Protein AF-A0A850CEU8-F1 (afdb_monomer_lite)

InterPro domains:
  IPR042106 NADH-ubiquinone/plastoquinone oxidoreductase chain 6, subunit NuoJ [G3DSA:1.20.120.1200] (3-60)

Secondary structure (DSSP, 8-state):
-HHHHHHHTT---PPP---TTS-HHHHHHHHHHTTTHHHHHHHHHHHHHHHHHHHHHHT---SS----HHHHHHHHTSTT---SPPPPPPEETTEE-TTSPPB-TTS-B-GGGS-TTSPPPPPPHHHHS---------

Radius of gyration: 38.04 Å; chains: 1; bounding box: 76×46×95 Å

Sequence (138 aa):
SSGLARAVSGLVVAEPTAPAGQGNVERIAEALFSTYLFPFEIVSGVLTVAAVGALMFAHVAKKGPHRGQKEHSRERFAPGNYPGPKPGPGVFATSDSTATPALRPDGSIEPASLSEYVPPRQLTPAEAAPKHTEGRES

Organism: NCBI:txid1076443

Foldseek 3Di:
DPPVVVVCPPDDPPDPPDDPDDDPVRVVVCCCVPVVVVVNVVVVVVVVVVVVVVVCVVPPPDPDPPQDPVNVVCVCVPPPHPNDDFDAADDDPLDDDLLHFHADPVRHGDPSHHDPPHHHDDDDPVRSDDPPPPPPDD

pLDDT: mean 80.67, std 12.71, range [47.62, 98.62]

Structure (mmCIF, N/CA/C/O backbone):
data_AF-A0A850CEU8-F1
#
_entry.id   AF-A0A850CEU8-F1
#
loop_
_atom_site.group_PDB
_atom_site.id
_atom_site.type_symbol
_atom_site.label_atom_id
_atom_site.label_alt_id
_atom_site.label_comp_id
_atom_site.label_asym_id
_atom_site.label_entity_id
_atom_site.label_seq_id
_atom_site.pdbx_PDB_ins_code
_atom_site.Cartn_x
_atom_site.Cartn_y
_atom_site.Cartn_z
_atom_site.occupancy
_atom_site.B_iso_or_equiv
_atom_site.auth_seq_id
_atom_site.auth_comp_id
_atom_site.auth_asym_id
_atom_site.auth_atom_id
_atom_site.pdbx_PDB_model_num
ATOM 1 N N . SER A 1 1 ? 8.008 27.921 23.959 1.00 60.41 1 SER A N 1
ATOM 2 C CA . SER A 1 1 ? 7.372 27.086 25.003 1.00 60.41 1 SER A CA 1
ATOM 3 C C . SER A 1 1 ? 6.173 27.733 25.712 1.00 60.41 1 SER A C 1
ATOM 5 O O . SER A 1 1 ? 5.443 27.016 26.378 1.00 60.41 1 SER A O 1
ATOM 7 N N . SER A 1 2 ? 5.898 29.039 25.555 1.00 71.88 2 SER A N 1
ATOM 8 C CA . SER A 1 2 ? 4.825 29.744 26.297 1.00 71.88 2 SER A CA 1
ATOM 9 C C . SER A 1 2 ? 3.384 29.534 25.804 1.00 71.88 2 SER A C 1
ATOM 11 O O . SER A 1 2 ? 2.449 29.884 26.517 1.00 71.88 2 SER A O 1
ATOM 13 N N . GLY A 1 3 ? 3.175 28.973 24.607 1.00 72.31 3 GLY A N 1
ATOM 14 C CA . GLY A 1 3 ? 1.828 28.785 24.046 1.00 72.31 3 GLY A CA 1
ATOM 15 C C . GLY A 1 3 ? 1.002 27.715 24.767 1.00 72.31 3 GLY A C 1
ATOM 16 O O . GLY A 1 3 ? -0.193 27.900 24.975 1.00 72.31 3 GLY A O 1
ATOM 17 N N . LEU A 1 4 ? 1.648 26.633 25.220 1.00 75.12 4 LEU A N 1
ATOM 18 C CA . LEU A 1 4 ? 0.964 25.538 25.913 1.00 75.12 4 LEU A CA 1
ATOM 19 C C . LEU A 1 4 ? 0.426 25.972 27.283 1.00 75.12 4 LEU A C 1
ATOM 21 O O . LEU A 1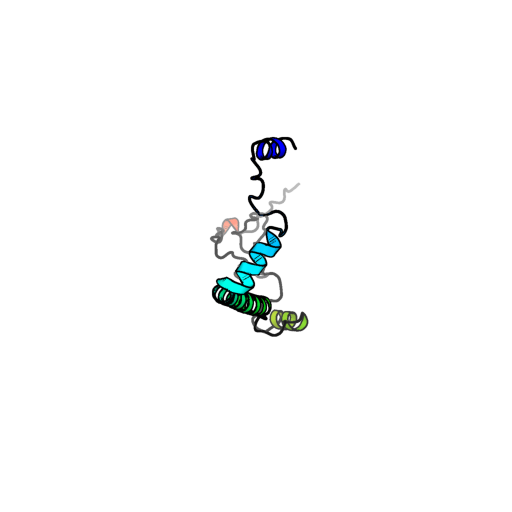 4 ? -0.683 25.603 27.646 1.00 75.12 4 LEU A O 1
ATOM 25 N N . ALA A 1 5 ? 1.183 26.794 28.018 1.00 75.38 5 ALA A N 1
ATOM 26 C CA . ALA A 1 5 ? 0.806 27.242 29.357 1.00 75.38 5 ALA A CA 1
ATOM 27 C C . ALA A 1 5 ? -0.498 28.057 29.346 1.00 75.38 5 ALA A C 1
ATOM 29 O O . ALA A 1 5 ? -1.379 27.818 30.165 1.00 75.38 5 ALA A O 1
ATOM 30 N N . ARG A 1 6 ? -0.671 28.958 28.367 1.00 80.38 6 ARG A N 1
ATOM 31 C CA . ARG A 1 6 ? -1.898 29.762 28.219 1.00 80.38 6 ARG A CA 1
ATOM 32 C C . ARG A 1 6 ? -3.125 28.941 27.831 1.00 80.38 6 ARG A C 1
ATOM 34 O O . ARG A 1 6 ? -4.230 29.343 28.179 1.00 80.38 6 ARG A O 1
ATOM 41 N N . ALA A 1 7 ? -2.935 27.823 27.134 1.00 77.94 7 ALA A N 1
ATOM 42 C CA . ALA A 1 7 ? -4.031 26.960 26.705 1.00 77.94 7 ALA A CA 1
ATOM 43 C C . ALA A 1 7 ? -4.657 26.169 27.868 1.00 77.94 7 ALA A C 1
ATOM 45 O O . ALA A 1 7 ? -5.832 25.825 27.799 1.00 77.94 7 ALA A O 1
ATOM 46 N N . VAL A 1 8 ? -3.905 25.913 28.945 1.00 78.94 8 VAL A N 1
ATOM 47 C CA . VAL A 1 8 ? -4.375 25.092 30.077 1.00 78.94 8 VAL A CA 1
ATOM 48 C C . VAL A 1 8 ? -4.761 25.888 31.324 1.00 78.94 8 VAL A C 1
ATOM 50 O O . VAL A 1 8 ? -5.494 25.370 32.158 1.00 78.94 8 VAL A O 1
ATOM 53 N N . SER A 1 9 ? -4.348 27.155 31.455 1.00 82.00 9 SER A N 1
ATOM 54 C CA . SER A 1 9 ? -4.619 27.969 32.657 1.00 82.00 9 SER A CA 1
ATOM 55 C C . SER A 1 9 ? -6.100 28.272 32.935 1.00 82.00 9 SER A C 1
ATOM 57 O O . SER A 1 9 ? -6.412 28.760 34.014 1.00 82.00 9 SER A O 1
ATOM 59 N N . GLY A 1 10 ? -7.001 28.037 31.976 1.00 74.00 10 GLY A N 1
ATOM 60 C CA . GLY A 1 10 ? -8.442 28.291 32.117 1.00 74.00 10 GLY A CA 1
ATOM 61 C C . GLY A 1 10 ? -9.300 27.033 32.248 1.00 74.00 10 GLY A C 1
ATOM 62 O O . GLY A 1 10 ? -10.523 27.141 32.288 1.00 74.00 10 GLY A O 1
ATOM 63 N N . LEU A 1 11 ? -8.690 25.844 32.270 1.00 77.12 11 LEU A N 1
ATOM 64 C CA . LEU A 1 11 ? -9.435 24.598 32.395 1.00 77.12 11 LEU A CA 1
ATOM 65 C C . LEU A 1 11 ? -9.847 24.396 33.852 1.00 77.12 11 LEU A C 1
ATOM 67 O O . LEU A 1 11 ? -9.025 24.079 34.710 1.00 77.12 11 LEU A O 1
ATOM 71 N N . VAL A 1 12 ? -11.141 24.554 34.121 1.00 74.00 12 VAL A N 1
ATOM 72 C CA . VAL A 1 12 ? -11.751 24.014 35.335 1.00 74.00 12 VAL A CA 1
ATOM 73 C C . VAL A 1 12 ? -11.736 22.497 35.193 1.00 74.00 12 VAL A C 1
ATOM 75 O O . VAL A 1 12 ? -12.505 21.925 34.421 1.00 74.00 12 VAL A O 1
ATOM 78 N N . VAL A 1 13 ? -10.830 21.842 35.917 1.00 68.44 13 VAL A N 1
ATOM 79 C CA . VAL A 1 13 ? -10.921 20.402 36.146 1.00 68.44 13 VAL A CA 1
ATOM 80 C C . VAL A 1 13 ? -12.137 20.211 37.041 1.00 68.44 13 VAL A C 1
ATOM 82 O O . VAL A 1 13 ? -12.140 20.651 38.188 1.00 68.44 13 VAL A O 1
ATOM 85 N N . ALA A 1 14 ? -13.205 19.639 36.491 1.00 69.25 14 ALA A N 1
ATOM 86 C CA . ALA A 1 14 ? -14.344 19.255 37.303 1.00 69.25 14 ALA A CA 1
ATOM 87 C C . ALA A 1 14 ? -13.856 18.241 38.345 1.00 69.25 14 ALA A C 1
ATOM 89 O O . ALA A 1 14 ? -13.358 17.174 37.981 1.00 69.25 14 ALA A O 1
ATOM 90 N N . GLU A 1 15 ? -13.985 18.589 39.626 1.00 61.28 15 GLU A N 1
ATOM 91 C CA . GLU A 1 15 ? -13.835 17.627 40.714 1.00 61.28 15 GLU A CA 1
ATOM 92 C C . GLU A 1 15 ? -14.788 16.459 40.427 1.00 61.28 15 GLU A C 1
ATOM 94 O O . GLU A 1 15 ? -15.972 16.694 40.140 1.00 61.28 15 GLU A O 1
ATOM 99 N N . PRO A 1 16 ? -14.304 15.207 40.425 1.00 59.75 16 PRO A N 1
ATOM 100 C CA . PRO A 1 16 ? -15.160 14.070 40.154 1.00 59.75 16 PRO A CA 1
ATOM 101 C C . PRO A 1 16 ? -16.271 14.054 41.205 1.00 59.75 16 PRO A C 1
ATOM 103 O O . PRO A 1 16 ? -16.020 13.863 42.389 1.00 59.75 16 PRO A O 1
ATOM 106 N N . THR A 1 17 ? -17.524 14.209 40.777 1.00 61.03 17 THR A N 1
ATOM 107 C CA . THR A 1 17 ? -18.720 14.123 41.637 1.00 61.03 17 THR A CA 1
ATOM 108 C C . THR A 1 17 ? -19.011 12.683 42.089 1.00 61.03 17 THR A C 1
ATOM 110 O O . THR A 1 17 ? -20.145 12.321 42.407 1.00 61.03 17 THR A O 1
ATOM 113 N N . ALA A 1 18 ? -17.992 11.822 42.078 1.00 58.59 18 ALA A N 1
ATOM 114 C CA . ALA A 1 18 ? -18.096 10.421 42.419 1.00 58.59 18 ALA A CA 1
ATOM 115 C C . ALA A 1 18 ? -18.099 10.239 43.947 1.00 58.59 18 ALA A C 1
ATOM 117 O O . ALA A 1 18 ? -17.339 10.911 44.647 1.00 58.59 18 ALA A O 1
ATOM 118 N N . PRO A 1 19 ? -18.926 9.322 44.480 1.00 57.81 19 PRO A N 1
ATOM 119 C CA . PRO A 1 19 ? -18.846 8.943 45.883 1.00 57.81 19 PRO A CA 1
ATOM 120 C C . PRO A 1 19 ? -17.424 8.463 46.202 1.00 57.81 19 PRO A C 1
ATOM 122 O O . PRO A 1 19 ? -16.837 7.683 45.450 1.00 57.81 19 PRO A O 1
ATOM 125 N N . ALA A 1 20 ? -16.867 8.957 47.308 1.00 58.28 20 ALA A N 1
ATOM 126 C CA . ALA A 1 20 ? -15.529 8.616 47.773 1.00 58.28 20 ALA A CA 1
ATOM 127 C C . ALA A 1 20 ? -15.439 7.105 48.058 1.00 58.28 20 ALA A C 1
ATOM 129 O O . ALA A 1 20 ? -15.903 6.638 49.095 1.00 58.28 20 ALA A O 1
ATOM 130 N N . GLY A 1 21 ? -14.887 6.332 47.120 1.00 60.38 21 GLY A N 1
ATOM 131 C CA . GLY A 1 21 ? -14.689 4.890 47.297 1.00 60.38 21 GLY A CA 1
ATOM 132 C C . GLY A 1 21 ? -14.379 4.105 46.021 1.00 60.38 21 GLY A C 1
ATOM 133 O O . GLY A 1 21 ? -13.633 3.134 46.088 1.00 60.38 21 GLY A O 1
ATOM 134 N N . GLN A 1 22 ? -14.875 4.538 44.858 1.00 65.00 22 GLN A N 1
ATOM 135 C CA . GLN A 1 22 ? -14.580 3.913 43.560 1.00 65.00 22 GLN A CA 1
ATOM 136 C C . GLN A 1 22 ? -14.146 4.970 42.551 1.00 65.00 22 GLN A C 1
ATOM 138 O O . GLN A 1 22 ? -14.846 5.961 42.332 1.00 65.00 22 GLN A O 1
ATOM 143 N N . GLY A 1 23 ? -12.974 4.764 41.952 1.00 81.38 23 GLY A N 1
ATOM 144 C CA . GLY A 1 23 ? -12.445 5.650 40.930 1.00 81.38 23 GLY A CA 1
ATOM 145 C C . GLY A 1 23 ? -13.295 5.621 39.660 1.00 81.38 23 GLY A C 1
ATOM 146 O O . GLY A 1 23 ? -14.123 4.737 39.425 1.00 81.38 23 GLY A O 1
ATOM 147 N N . ASN A 1 24 ? -13.090 6.626 38.808 1.00 82.69 24 ASN A N 1
ATOM 148 C CA . ASN A 1 24 ? -13.800 6.722 37.532 1.00 82.69 24 ASN A CA 1
ATOM 149 C C . ASN A 1 24 ? -13.563 5.482 36.652 1.00 82.69 24 ASN A C 1
ATOM 151 O O . ASN A 1 24 ? -14.465 5.072 35.927 1.00 82.69 24 ASN A O 1
ATOM 155 N N . VAL A 1 25 ? -12.376 4.872 36.735 1.00 88.12 25 VAL A N 1
ATOM 156 C CA . VAL A 1 25 ? -12.025 3.666 35.974 1.00 88.12 25 VAL A CA 1
ATOM 157 C C . VAL A 1 25 ? -12.869 2.477 36.425 1.00 88.12 25 VAL A C 1
ATOM 159 O O . VAL A 1 25 ? -13.467 1.812 35.583 1.00 88.12 25 VAL A O 1
ATOM 162 N N . GLU A 1 26 ? -12.985 2.246 37.734 1.00 88.81 26 GLU A N 1
ATOM 163 C CA . GLU A 1 26 ? -13.789 1.163 38.303 1.00 88.81 26 GLU A CA 1
ATOM 164 C C . GLU A 1 26 ? -15.265 1.303 37.915 1.00 88.81 26 GLU A C 1
ATOM 166 O O . GLU A 1 26 ? -15.886 0.330 37.492 1.00 88.81 26 GLU A O 1
ATOM 171 N N . ARG A 1 27 ? -15.810 2.526 37.968 1.00 88.00 27 ARG A N 1
ATOM 172 C CA . ARG A 1 27 ? -17.206 2.796 37.581 1.00 88.00 27 ARG A CA 1
ATOM 173 C C . ARG A 1 27 ? -17.465 2.578 36.090 1.00 88.00 27 ARG A C 1
ATOM 175 O O . ARG A 1 27 ? -18.518 2.066 35.716 1.00 88.00 27 ARG A O 1
ATOM 182 N N . ILE A 1 28 ? -16.526 2.974 35.231 1.00 90.62 28 ILE A N 1
ATOM 183 C CA . ILE A 1 28 ? -16.631 2.742 33.784 1.00 90.62 28 ILE A CA 1
ATOM 184 C C . ILE A 1 28 ? -16.529 1.244 33.484 1.00 90.62 28 ILE A C 1
ATOM 186 O O . ILE A 1 28 ? -17.304 0.739 32.676 1.00 90.62 28 ILE A O 1
ATOM 190 N N . ALA A 1 29 ? -15.619 0.528 34.149 1.00 92.06 29 ALA A N 1
ATOM 191 C CA . ALA A 1 29 ? -15.479 -0.915 33.997 1.00 92.06 29 ALA A CA 1
ATOM 192 C C . ALA A 1 29 ? -16.758 -1.651 34.424 1.00 92.06 29 ALA A C 1
ATOM 194 O O . ALA A 1 29 ? -17.252 -2.488 33.673 1.00 92.06 29 ALA A O 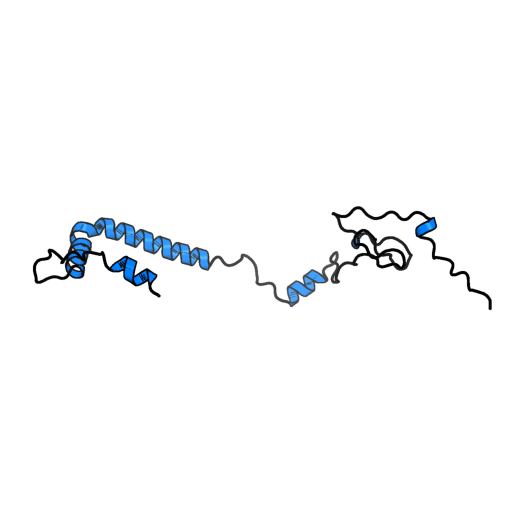1
ATOM 195 N N . GLU A 1 30 ? -17.343 -1.295 35.571 1.00 93.75 30 GLU A N 1
ATOM 196 C CA . GLU A 1 30 ? -18.610 -1.874 36.027 1.00 93.75 30 GLU A CA 1
ATOM 197 C C . GLU A 1 30 ? -19.721 -1.663 34.993 1.00 93.75 30 GLU A C 1
ATOM 199 O O . GLU A 1 30 ? -20.399 -2.618 34.618 1.00 93.75 30 GLU A O 1
ATOM 204 N N . ALA A 1 31 ? -19.871 -0.448 34.458 1.00 93.44 31 ALA A N 1
ATOM 205 C CA . ALA A 1 31 ? -20.875 -0.156 33.437 1.00 93.44 31 ALA A CA 1
ATOM 206 C C . ALA A 1 31 ? -20.619 -0.905 32.114 1.00 93.44 31 ALA A C 1
ATOM 208 O O . ALA A 1 31 ? -21.570 -1.386 31.497 1.00 93.44 31 ALA A O 1
ATOM 209 N N . LEU A 1 32 ? -19.356 -1.021 31.683 1.00 93.25 32 LEU A N 1
ATOM 210 C CA . LEU A 1 32 ? -18.963 -1.737 30.464 1.00 93.25 32 LEU A CA 1
ATOM 211 C C . LEU A 1 32 ? -19.244 -3.240 30.556 1.00 93.25 32 LEU A C 1
ATOM 213 O O . LEU A 1 32 ? -19.764 -3.814 29.604 1.00 93.25 32 LEU A O 1
ATOM 217 N N . PHE A 1 33 ? -18.932 -3.861 31.696 1.00 92.94 33 PHE A N 1
ATOM 218 C CA . PHE A 1 33 ? -19.059 -5.311 31.885 1.00 92.94 33 PHE A CA 1
ATOM 219 C C . PHE A 1 33 ? -20.410 -5.765 32.452 1.00 92.94 33 PHE A C 1
ATOM 221 O O . PHE A 1 33 ? -20.668 -6.966 32.494 1.00 92.94 33 PHE A O 1
ATOM 228 N N . SER A 1 34 ? -21.284 -4.839 32.852 1.00 94.31 34 SER A N 1
ATOM 229 C CA . SER A 1 34 ? -22.673 -5.137 33.221 1.00 94.31 34 SER A CA 1
ATOM 230 C C . SER A 1 34 ? -23.649 -4.635 32.151 1.00 94.31 34 SER A C 1
ATOM 232 O O . SER A 1 34 ? -24.037 -5.379 31.252 1.00 94.31 34 SER A O 1
ATOM 234 N N . THR A 1 35 ? -24.015 -3.356 32.209 1.00 96.50 35 THR A N 1
ATOM 235 C CA . THR A 1 35 ? -25.064 -2.729 31.397 1.00 96.50 35 THR A CA 1
ATOM 236 C C . THR A 1 35 ? -24.729 -2.696 29.907 1.00 96.50 35 THR A C 1
ATOM 238 O O . THR A 1 35 ? -25.613 -2.881 29.073 1.00 96.50 35 THR A O 1
ATOM 241 N N . TYR A 1 36 ? -23.462 -2.467 29.555 1.00 96.75 36 TYR A N 1
ATOM 242 C CA . TYR A 1 36 ? -23.027 -2.254 28.171 1.00 96.75 36 TYR A CA 1
ATOM 243 C C . TYR A 1 36 ? -22.285 -3.445 27.557 1.00 96.75 36 TYR A C 1
ATOM 245 O O . TYR A 1 36 ? -21.600 -3.280 26.548 1.00 96.75 36 TYR A O 1
ATOM 253 N N . LEU A 1 37 ? -22.473 -4.652 28.093 1.00 96.12 37 LEU A N 1
ATOM 254 C CA . LEU A 1 37 ? -21.787 -5.844 27.594 1.00 96.12 37 LEU A CA 1
ATOM 255 C C . LEU A 1 37 ? -22.080 -6.111 26.104 1.00 96.12 37 LEU A C 1
ATOM 257 O O . LEU A 1 37 ? -21.175 -6.409 25.332 1.00 96.12 37 LEU A O 1
ATOM 261 N N . PHE A 1 38 ? -23.338 -5.947 25.678 1.00 97.19 38 PHE A N 1
ATOM 262 C CA . PHE A 1 38 ? -23.745 -6.178 24.288 1.00 97.19 38 PHE A CA 1
ATOM 263 C C . PHE A 1 38 ? -23.119 -5.191 23.280 1.00 97.19 38 PHE A C 1
ATOM 265 O O . PHE A 1 38 ? -22.493 -5.644 22.323 1.00 97.19 38 PHE A O 1
ATOM 272 N N . PRO A 1 39 ? -23.230 -3.856 23.446 1.00 97.00 39 PRO A N 1
ATOM 273 C CA . PRO A 1 39 ? -22.557 -2.928 22.538 1.00 97.00 39 PRO A CA 1
ATOM 274 C C . PRO A 1 39 ? -21.027 -3.035 22.607 1.00 97.00 39 PRO A C 1
ATOM 276 O O . PRO A 1 39 ? -20.371 -2.854 21.582 1.00 97.00 39 PRO A O 1
ATOM 279 N N . PHE A 1 40 ? -20.453 -3.371 23.768 1.00 96.44 40 PHE A N 1
ATOM 280 C CA . PHE A 1 40 ? -19.021 -3.652 23.894 1.00 96.44 40 PHE A CA 1
ATOM 281 C C . PHE A 1 40 ? -18.585 -4.826 23.000 1.00 96.44 40 PHE A C 1
ATOM 283 O O . PHE A 1 40 ? -17.591 -4.702 22.285 1.00 96.44 40 PHE A O 1
ATOM 290 N N . GLU A 1 41 ? -19.360 -5.914 22.964 1.00 97.00 41 GLU A N 1
ATOM 291 C CA . GLU A 1 41 ? -19.075 -7.091 22.131 1.00 97.00 41 GLU A CA 1
ATOM 292 C C . GLU A 1 41 ? -19.112 -6.782 20.625 1.00 97.00 41 GLU A C 1
ATOM 294 O O . GLU A 1 41 ? -18.317 -7.293 19.839 1.00 97.00 41 GLU A O 1
ATOM 299 N N . ILE A 1 42 ? -19.999 -5.884 20.192 1.00 98.25 42 ILE A N 1
ATOM 300 C CA . ILE A 1 42 ? -20.028 -5.448 18.789 1.00 98.25 42 ILE A CA 1
ATOM 301 C C . ILE A 1 42 ? -18.724 -4.729 18.434 1.00 98.25 42 ILE A C 1
ATOM 303 O O . ILE A 1 42 ? -18.127 -4.994 17.390 1.00 98.25 42 ILE A O 1
ATOM 307 N N . VAL A 1 43 ? -18.262 -3.823 19.299 1.00 97.69 43 VAL A N 1
ATOM 308 C CA . VAL A 1 43 ? -17.023 -3.071 19.068 1.00 97.69 43 VAL A CA 1
ATOM 309 C C . VAL A 1 43 ? -15.805 -3.995 19.109 1.00 97.69 43 VAL A C 1
ATOM 311 O O . VAL A 1 43 ? -14.921 -3.852 18.262 1.00 97.69 43 VAL A O 1
ATOM 314 N N . SER A 1 44 ? -15.762 -4.961 20.033 1.00 97.19 44 SER A N 1
ATOM 315 C CA . SER A 1 44 ? -14.684 -5.957 20.091 1.00 97.19 44 SER A CA 1
ATOM 316 C C . SER A 1 44 ? -14.641 -6.788 18.803 1.00 97.19 44 SER A C 1
ATOM 318 O O . SER A 1 44 ? -13.580 -6.895 18.187 1.00 97.19 44 SER A O 1
ATOM 320 N N . GLY A 1 45 ? -15.796 -7.254 18.314 1.00 98.38 45 GLY A N 1
ATOM 321 C CA . GLY A 1 45 ? -15.918 -7.959 17.040 1.00 98.38 45 GLY A CA 1
ATOM 322 C C . GLY A 1 45 ? -15.442 -7.123 15.849 1.00 98.38 45 GLY A C 1
ATOM 323 O O . GLY A 1 45 ? -14.678 -7.612 15.013 1.00 98.38 45 GLY A O 1
ATOM 324 N N . VAL A 1 46 ? -15.810 -5.839 15.792 1.00 98.62 46 VAL A N 1
ATOM 325 C CA . VAL A 1 46 ? -15.326 -4.907 14.758 1.00 98.62 46 VAL A CA 1
ATOM 326 C C . VAL A 1 46 ? -13.805 -4.750 14.822 1.00 98.62 46 VAL A C 1
ATOM 328 O O . VAL A 1 46 ? -13.150 -4.798 13.781 1.00 98.62 46 VAL A O 1
ATOM 331 N N . LEU A 1 47 ? -13.223 -4.612 16.016 1.00 98.44 47 LEU A N 1
ATOM 332 C CA . LEU A 1 47 ? -11.771 -4.521 16.196 1.00 98.44 47 LEU A CA 1
ATOM 333 C C . LEU A 1 47 ? -11.058 -5.812 15.778 1.00 98.44 47 LEU A C 1
ATOM 335 O O . LEU A 1 47 ? -10.016 -5.742 15.126 1.00 98.44 47 LEU A O 1
ATOM 339 N N . THR A 1 48 ? -11.619 -6.984 16.085 1.00 98.25 48 THR A N 1
ATOM 340 C CA . THR A 1 48 ? -11.079 -8.272 15.628 1.00 98.25 48 THR A CA 1
ATOM 341 C C . THR A 1 48 ? -11.097 -8.368 14.106 1.00 98.25 48 THR A C 1
ATOM 343 O O . THR A 1 48 ? -10.071 -8.680 13.501 1.00 98.25 48 THR A O 1
ATOM 346 N N . VAL A 1 49 ? -12.227 -8.048 13.466 1.00 98.06 49 VAL A N 1
ATOM 347 C CA . VAL A 1 49 ? -12.346 -8.053 11.999 1.00 98.06 49 VAL A CA 1
ATOM 348 C C . VAL A 1 49 ? -11.384 -7.046 11.369 1.00 98.06 49 VAL A C 1
ATOM 350 O O . VAL A 1 49 ? -10.724 -7.370 10.383 1.00 98.06 49 VAL A O 1
ATOM 353 N N . ALA A 1 50 ? -11.244 -5.855 11.952 1.00 98.25 50 ALA A N 1
ATOM 354 C CA . ALA A 1 50 ? -10.297 -4.847 11.491 1.00 98.25 50 ALA A CA 1
ATOM 355 C C . ALA A 1 50 ? -8.845 -5.332 11.602 1.00 98.25 50 ALA A C 1
ATOM 357 O O . ALA A 1 50 ? -8.079 -5.167 10.655 1.00 98.25 50 ALA A O 1
ATOM 358 N N . ALA A 1 51 ? -8.467 -5.973 12.712 1.00 97.62 51 ALA A N 1
ATOM 359 C CA . ALA A 1 51 ? -7.129 -6.526 12.904 1.00 97.62 51 ALA A CA 1
ATOM 360 C C . ALA A 1 51 ? -6.823 -7.635 11.889 1.00 97.62 51 ALA A C 1
ATOM 362 O O . ALA A 1 51 ? -5.762 -7.621 11.265 1.00 97.62 51 ALA A O 1
ATOM 363 N N . VAL A 1 52 ? -7.767 -8.556 11.667 1.00 97.75 52 VAL A N 1
ATOM 364 C CA . VAL A 1 52 ? -7.644 -9.599 10.637 1.00 97.75 52 VAL A CA 1
ATOM 365 C C . VAL A 1 52 ? -7.543 -8.971 9.247 1.00 97.75 52 VAL A C 1
ATOM 367 O O . VAL A 1 52 ? -6.663 -9.343 8.474 1.00 97.75 52 VAL A O 1
ATOM 370 N N . GLY A 1 53 ? -8.386 -7.984 8.936 1.00 96.00 53 GLY A N 1
ATOM 371 C CA . GLY A 1 53 ? -8.355 -7.252 7.670 1.00 96.00 53 GLY A CA 1
ATOM 372 C C . GLY A 1 53 ? -7.030 -6.522 7.441 1.00 96.00 53 GLY A C 1
ATOM 373 O O . GLY A 1 53 ? -6.468 -6.594 6.350 1.00 96.00 53 GLY A O 1
ATOM 374 N N . ALA A 1 54 ? -6.481 -5.887 8.475 1.00 96.12 54 ALA A N 1
ATOM 375 C CA . ALA A 1 54 ? -5.179 -5.232 8.431 1.00 96.12 54 ALA A CA 1
ATOM 376 C C . ALA A 1 54 ? -4.039 -6.240 8.236 1.00 96.12 54 ALA A C 1
ATOM 378 O O . ALA A 1 54 ? -3.147 -5.996 7.426 1.00 96.12 54 ALA A O 1
ATOM 379 N N . LEU A 1 55 ? -4.082 -7.393 8.916 1.00 95.50 55 LEU A N 1
ATOM 380 C CA . LEU A 1 55 ? -3.121 -8.476 8.704 1.00 95.50 55 LEU A CA 1
ATOM 381 C C . LEU A 1 55 ? -3.200 -8.999 7.270 1.00 95.50 55 LEU A C 1
ATOM 383 O O . LEU A 1 55 ? -2.166 -9.127 6.623 1.00 95.50 55 LEU A O 1
ATOM 387 N N . MET A 1 56 ? -4.403 -9.250 6.753 1.00 92.56 56 MET A N 1
ATOM 388 C CA . MET A 1 56 ? -4.598 -9.680 5.368 1.00 92.56 56 MET A CA 1
ATOM 389 C C . MET A 1 56 ? -4.056 -8.640 4.383 1.00 92.56 56 MET A C 1
ATOM 391 O O . MET A 1 56 ? -3.348 -9.018 3.457 1.00 92.56 56 MET A O 1
ATOM 395 N N . PHE A 1 57 ? -4.327 -7.347 4.608 1.00 89.69 57 PHE A N 1
ATOM 396 C CA . PHE A 1 57 ? -3.823 -6.240 3.788 1.00 89.69 57 PHE A CA 1
ATOM 397 C C . PHE A 1 57 ? -2.291 -6.151 3.813 1.00 89.69 57 PHE A C 1
ATOM 399 O O . PHE A 1 57 ? -1.655 -6.071 2.764 1.00 89.69 57 PHE A O 1
ATOM 406 N N . ALA A 1 58 ? -1.689 -6.217 5.001 1.00 89.38 58 ALA A N 1
ATOM 407 C CA . ALA A 1 58 ? -0.241 -6.167 5.175 1.00 89.38 58 ALA A CA 1
ATOM 408 C C . ALA A 1 58 ? 0.470 -7.384 4.560 1.00 89.38 58 ALA A C 1
ATOM 410 O O . ALA A 1 58 ? 1.592 -7.263 4.072 1.00 89.38 58 ALA A O 1
ATOM 411 N N . HIS A 1 59 ? -0.190 -8.545 4.551 1.00 84.56 59 HIS A N 1
ATOM 412 C CA . HIS A 1 59 ? 0.318 -9.789 3.973 1.00 84.56 59 HIS A CA 1
ATOM 413 C C . HIS A 1 59 ? -0.195 -10.048 2.553 1.00 84.56 59 HIS A C 1
ATOM 415 O O . HIS A 1 59 ? -0.075 -11.178 2.072 1.00 84.56 59 HIS A O 1
ATOM 421 N N . VAL A 1 60 ? -0.733 -9.041 1.849 1.00 79.31 60 VAL A N 1
ATOM 422 C CA . VAL A 1 60 ? -0.932 -9.141 0.397 1.00 79.31 60 VAL A CA 1
ATOM 423 C C . VAL A 1 60 ? 0.447 -9.299 -0.239 1.00 79.31 60 VAL A C 1
ATOM 425 O O . VAL A 1 60 ? 1.134 -8.337 -0.581 1.00 79.31 60 VAL A O 1
ATOM 428 N N . ALA A 1 61 ? 0.876 -10.550 -0.377 1.00 68.50 61 ALA A N 1
ATOM 429 C CA . ALA A 1 61 ? 2.058 -10.899 -1.128 1.00 68.50 61 ALA A CA 1
ATOM 430 C C . ALA A 1 61 ? 1.831 -10.436 -2.569 1.00 68.50 61 ALA A C 1
ATOM 432 O O . ALA A 1 61 ? 0.790 -10.724 -3.173 1.00 68.50 61 ALA A O 1
ATOM 433 N N . LYS A 1 62 ? 2.807 -9.725 -3.145 1.00 68.25 62 LYS A N 1
ATOM 434 C CA . LYS A 1 62 ? 2.837 -9.512 -4.594 1.00 68.25 62 LYS A CA 1
ATOM 435 C C . LYS A 1 62 ? 2.712 -10.884 -5.256 1.00 68.25 62 LYS A C 1
ATOM 437 O O . LYS A 1 62 ? 3.545 -11.757 -5.025 1.00 68.25 62 LYS A O 1
ATOM 442 N N . LYS A 1 63 ? 1.665 -11.089 -6.060 1.00 64.56 63 LYS A N 1
ATOM 443 C CA . LYS A 1 63 ? 1.519 -12.308 -6.862 1.00 64.56 63 LYS A CA 1
ATOM 444 C C . LYS A 1 63 ? 2.672 -12.362 -7.861 1.00 64.56 63 LYS A C 1
ATOM 446 O O . LYS A 1 63 ? 2.665 -11.645 -8.856 1.00 64.56 63 LYS A O 1
ATOM 451 N N . GLY A 1 64 ? 3.658 -13.200 -7.575 1.00 69.88 64 GLY A N 1
ATOM 452 C CA . GLY A 1 64 ? 4.756 -13.509 -8.478 1.00 69.88 64 GLY A CA 1
ATOM 453 C C . GLY A 1 64 ? 5.994 -13.970 -7.713 1.00 69.88 64 GLY A C 1
ATOM 454 O O . GLY A 1 64 ? 6.228 -13.498 -6.600 1.00 69.88 64 GLY A O 1
ATOM 455 N N . PRO A 1 65 ? 6.794 -14.889 -8.275 1.00 71.25 65 PRO A N 1
ATOM 456 C CA . PRO A 1 65 ? 8.106 -15.179 -7.718 1.00 71.25 65 PRO A CA 1
ATOM 457 C C . PRO A 1 65 ? 8.918 -13.881 -7.644 1.00 71.25 65 PRO A C 1
ATOM 459 O O . PRO A 1 65 ? 8.876 -13.055 -8.560 1.00 71.25 65 PRO A O 1
ATOM 462 N N . HIS A 1 66 ? 9.658 -13.690 -6.550 1.00 70.00 66 HIS A N 1
ATOM 463 C CA . HIS A 1 66 ? 10.672 -12.644 -6.496 1.00 70.00 66 HIS A CA 1
ATOM 464 C C . HIS A 1 66 ? 11.688 -12.927 -7.603 1.00 70.00 66 HIS A C 1
ATOM 466 O O . HIS A 1 66 ? 12.493 -13.853 -7.493 1.00 70.00 66 HIS A O 1
ATOM 472 N N . ARG A 1 67 ? 11.623 -12.146 -8.685 1.00 80.38 67 ARG A N 1
ATOM 473 C CA . ARG A 1 67 ? 12.558 -12.276 -9.797 1.00 80.38 67 ARG A CA 1
ATOM 474 C C . ARG A 1 67 ? 13.959 -11.953 -9.299 1.00 80.38 67 ARG A C 1
ATOM 476 O O . ARG A 1 67 ? 14.246 -10.842 -8.857 1.00 80.38 67 ARG A O 1
ATOM 483 N N . GLY A 1 68 ? 14.832 -12.951 -9.334 1.00 86.94 68 GLY A N 1
ATOM 484 C CA . GLY A 1 68 ? 16.229 -12.779 -8.955 1.00 86.94 68 GLY A CA 1
ATOM 485 C C . GLY A 1 68 ? 17.017 -12.030 -10.030 1.00 86.94 68 GLY A C 1
ATOM 486 O O . GLY A 1 68 ? 16.606 -11.934 -11.187 1.00 86.94 68 GLY A O 1
ATOM 487 N N . GLN A 1 69 ? 18.222 -11.577 -9.684 1.00 86.81 69 GLN A N 1
ATOM 488 C CA . GLN A 1 69 ? 19.136 -10.910 -10.621 1.00 86.81 69 GLN A CA 1
ATOM 489 C C . GLN A 1 69 ? 19.392 -11.737 -11.896 1.00 86.81 69 GLN A C 1
ATOM 491 O O . GLN A 1 69 ? 19.476 -11.185 -12.992 1.00 86.81 69 GLN A O 1
ATOM 496 N N . LYS A 1 70 ? 19.470 -13.071 -11.771 1.00 87.94 70 LYS A N 1
ATOM 497 C CA . LYS A 1 70 ? 19.656 -13.995 -12.904 1.00 87.94 70 LYS A CA 1
ATOM 498 C C . LYS A 1 70 ? 18.476 -13.971 -13.877 1.00 87.94 70 LYS A C 1
ATOM 500 O O . LYS A 1 70 ? 18.686 -14.043 -15.084 1.00 87.94 70 LYS A O 1
ATOM 505 N N . GLU A 1 71 ? 17.256 -13.889 -13.357 1.00 88.62 71 GLU A N 1
ATOM 506 C CA . GLU A 1 71 ? 16.042 -13.827 -14.172 1.00 88.62 71 GLU A CA 1
ATOM 507 C C . GLU A 1 71 ? 15.952 -12.478 -14.890 1.00 88.62 71 GLU A C 1
ATOM 509 O O . GLU A 1 71 ? 15.807 -12.456 -16.109 1.00 88.62 71 GLU A O 1
ATOM 514 N N . HIS A 1 72 ? 16.196 -11.374 -14.175 1.00 86.25 72 HIS A N 1
ATOM 515 C CA . HIS A 1 72 ? 16.275 -10.037 -14.771 1.00 86.25 72 HIS A CA 1
ATOM 516 C C . HIS A 1 72 ? 17.365 -9.916 -15.842 1.00 86.25 72 HIS A C 1
ATOM 518 O O . HIS A 1 72 ? 17.158 -9.273 -16.869 1.00 86.25 72 HIS A O 1
ATOM 524 N N . SER A 1 73 ? 18.522 -10.547 -15.628 1.00 87.88 73 SER A N 1
ATOM 525 C CA . SER A 1 73 ? 19.590 -10.592 -16.628 1.00 87.88 73 SER A CA 1
ATOM 526 C C . SER A 1 73 ? 19.126 -11.333 -17.884 1.00 87.88 73 SER A C 1
ATOM 528 O O . SER A 1 73 ? 19.195 -10.787 -18.980 1.00 87.88 73 SER A O 1
ATOM 530 N N . ARG A 1 74 ? 18.558 -12.536 -17.739 1.00 89.00 74 ARG A N 1
ATOM 531 C CA . ARG A 1 74 ? 18.043 -13.313 -18.880 1.00 89.00 74 ARG A CA 1
ATOM 532 C C . ARG A 1 74 ? 16.963 -12.568 -19.662 1.00 89.00 74 ARG A C 1
ATOM 534 O O . ARG A 1 74 ? 16.989 -12.608 -20.883 1.00 89.00 74 ARG A O 1
ATOM 541 N N . GLU A 1 75 ? 16.059 -11.873 -18.978 1.00 88.12 75 GLU A N 1
ATOM 542 C CA . GLU A 1 75 ? 15.008 -11.061 -19.606 1.00 88.12 75 GLU A CA 1
ATOM 543 C C . GLU A 1 75 ? 15.586 -9.865 -20.382 1.00 88.12 75 GLU A C 1
ATOM 545 O O . GLU A 1 75 ? 15.124 -9.539 -21.476 1.00 88.12 75 GLU A O 1
ATOM 550 N N . ARG A 1 76 ? 16.663 -9.249 -19.877 1.00 85.12 76 ARG A N 1
ATOM 551 C CA . ARG A 1 76 ? 17.384 -8.176 -20.578 1.00 85.12 76 ARG A CA 1
ATOM 552 C C . ARG A 1 76 ? 18.025 -8.649 -21.891 1.00 85.12 76 ARG A C 1
ATOM 554 O O . ARG A 1 76 ? 18.064 -7.883 -22.846 1.00 85.12 76 ARG A O 1
ATOM 561 N N . PHE A 1 77 ? 18.508 -9.891 -21.937 1.00 89.25 77 PHE A N 1
ATOM 562 C CA . PHE A 1 77 ? 19.149 -10.493 -23.116 1.00 89.25 77 PHE A CA 1
ATOM 563 C C . PHE A 1 77 ? 18.215 -11.398 -23.933 1.00 89.25 77 PHE A C 1
ATOM 565 O O . PHE A 1 77 ? 18.674 -12.089 -24.844 1.00 89.25 77 PHE A O 1
ATOM 572 N N . ALA A 1 78 ? 16.921 -11.430 -23.608 1.00 89.56 78 ALA A N 1
ATOM 573 C CA . ALA A 1 78 ? 15.955 -12.204 -24.370 1.00 89.56 78 ALA A CA 1
ATOM 574 C C . ALA A 1 78 ? 15.876 -11.671 -25.817 1.00 89.56 78 ALA A C 1
ATOM 576 O O . ALA A 1 78 ? 15.979 -10.457 -26.026 1.00 89.56 78 ALA A O 1
ATOM 577 N N . PRO A 1 79 ? 15.689 -12.547 -26.821 1.00 87.06 79 PRO A N 1
ATOM 578 C CA . PRO A 1 79 ? 15.549 -12.125 -28.211 1.00 87.06 79 PRO A CA 1
ATOM 579 C C . PRO A 1 79 ? 14.466 -11.050 -28.370 1.00 87.06 79 PRO A C 1
ATOM 581 O O . PRO A 1 79 ? 13.363 -11.196 -27.848 1.00 87.06 79 PRO A O 1
ATOM 584 N N . GLY A 1 80 ? 14.786 -9.970 -29.085 1.00 83.69 80 GLY A N 1
ATOM 585 C CA . GLY A 1 80 ? 13.896 -8.817 -29.263 1.00 83.69 80 GLY A CA 1
ATOM 586 C C . GLY A 1 80 ? 14.045 -7.715 -28.208 1.00 83.69 80 GLY A C 1
ATOM 587 O O . GLY A 1 80 ? 13.444 -6.656 -28.371 1.00 83.69 80 GLY A O 1
ATOM 588 N N . ASN A 1 81 ? 14.861 -7.914 -27.166 1.00 83.31 81 ASN A N 1
ATOM 589 C CA . ASN A 1 81 ? 15.174 -6.879 -26.184 1.00 83.31 81 ASN A CA 1
ATOM 590 C C . ASN A 1 81 ? 16.558 -6.256 -26.441 1.00 83.31 81 ASN A C 1
ATOM 592 O O . ASN A 1 81 ? 17.490 -6.947 -26.854 1.00 83.31 81 ASN A O 1
ATOM 596 N N . TYR A 1 82 ? 16.702 -4.952 -26.187 1.00 81.56 82 TYR A N 1
ATOM 597 C CA . TYR A 1 82 ? 17.981 -4.248 -26.316 1.00 81.56 82 TYR A CA 1
ATOM 598 C C . TYR A 1 82 ? 18.621 -4.102 -24.925 1.00 81.56 82 TYR A C 1
ATOM 600 O O . TYR A 1 82 ? 18.117 -3.337 -24.101 1.00 81.56 82 TYR A O 1
ATOM 608 N N . PRO A 1 83 ? 19.708 -4.838 -24.621 1.00 81.12 83 PRO A N 1
ATOM 609 C CA . PRO A 1 83 ? 20.252 -4.920 -23.267 1.00 81.12 83 PRO A CA 1
ATOM 610 C C . PRO A 1 83 ? 21.023 -3.668 -22.823 1.00 81.12 83 PRO A C 1
ATOM 612 O O . PRO A 1 83 ? 21.303 -3.511 -21.631 1.00 81.12 83 PRO A O 1
ATOM 615 N N . GLY A 1 84 ? 21.398 -2.803 -23.767 1.00 83.38 84 GLY A N 1
ATOM 616 C CA . GLY A 1 84 ? 22.142 -1.574 -23.510 1.00 83.38 84 GLY A CA 1
ATOM 617 C C . GLY A 1 84 ? 21.242 -0.359 -23.261 1.00 83.38 84 GLY A C 1
ATOM 618 O O . GLY A 1 84 ? 20.040 -0.399 -23.525 1.00 83.38 84 GLY A O 1
ATOM 619 N N . PRO A 1 85 ? 21.811 0.756 -22.779 1.00 80.25 85 PRO A N 1
ATOM 620 C CA . PRO A 1 85 ? 21.125 2.041 -22.828 1.00 80.25 85 PRO A CA 1
ATOM 621 C C . PRO A 1 85 ? 20.823 2.396 -24.289 1.00 80.25 85 PRO A C 1
ATOM 623 O O . PRO A 1 85 ? 21.677 2.215 -25.160 1.00 80.25 85 PRO A O 1
ATOM 626 N N . LYS A 1 86 ? 19.607 2.881 -24.564 1.00 83.75 86 LYS A N 1
ATOM 627 C CA . LYS A 1 86 ? 19.242 3.344 -25.908 1.00 83.75 86 LYS A CA 1
ATOM 628 C C . LYS A 1 86 ? 20.199 4.458 -26.360 1.00 83.75 86 LYS A C 1
ATOM 630 O O . LYS A 1 86 ? 20.675 5.210 -25.505 1.00 83.75 86 LYS A O 1
ATOM 635 N N . PRO A 1 87 ? 20.469 4.577 -27.671 1.00 85.75 87 PRO A N 1
ATOM 636 C CA . PRO A 1 87 ? 21.238 5.693 -28.206 1.00 85.75 87 PRO A CA 1
ATOM 637 C C . PRO A 1 87 ? 20.652 7.028 -27.732 1.00 85.75 87 PRO A C 1
ATOM 639 O O . PRO A 1 87 ? 19.445 7.246 -27.830 1.00 85.75 87 PRO A O 1
ATOM 642 N N . GLY A 1 88 ? 21.496 7.893 -27.169 1.00 84.88 88 GLY A N 1
ATOM 643 C CA . GLY A 1 88 ? 21.107 9.261 -26.827 1.00 84.88 88 GLY A CA 1
ATOM 644 C C . GLY A 1 88 ? 21.041 10.157 -28.072 1.00 84.88 88 GLY A C 1
ATOM 645 O O . GLY A 1 88 ? 21.431 9.707 -29.148 1.00 84.88 88 GLY A O 1
ATOM 646 N N . PRO A 1 89 ? 20.576 11.412 -27.940 1.00 85.12 89 PRO A N 1
ATOM 647 C CA . PRO A 1 89 ? 20.575 12.396 -29.025 1.00 85.12 89 PRO A CA 1
ATOM 648 C C . PRO A 1 89 ? 21.960 12.598 -29.653 1.00 85.12 89 PRO A C 1
ATOM 650 O O . PRO A 1 89 ? 22.987 12.430 -28.994 1.00 85.12 89 PRO A O 1
ATOM 653 N N . GLY A 1 90 ? 21.982 12.977 -30.930 1.00 86.25 90 GLY A N 1
ATOM 654 C CA . GLY A 1 90 ? 23.217 13.253 -31.657 1.00 86.25 90 GLY A CA 1
ATOM 655 C C . GLY A 1 90 ? 23.871 14.562 -31.215 1.00 86.25 90 GLY A C 1
ATOM 656 O O . GLY A 1 90 ? 23.199 15.589 -31.117 1.00 86.25 90 GLY A O 1
ATOM 657 N N . VAL A 1 91 ? 25.191 14.523 -31.014 1.00 85.62 91 VAL A N 1
ATOM 658 C CA . VAL A 1 91 ? 26.032 15.697 -30.742 1.00 85.62 91 VAL A CA 1
ATOM 659 C C . VAL A 1 91 ? 26.946 15.923 -31.940 1.00 85.62 91 VAL A C 1
ATOM 661 O O . VAL A 1 91 ? 27.844 15.125 -32.212 1.00 85.62 91 VAL A O 1
ATOM 664 N N . PHE A 1 92 ? 26.711 17.011 -32.665 1.00 83.44 92 PHE A N 1
ATOM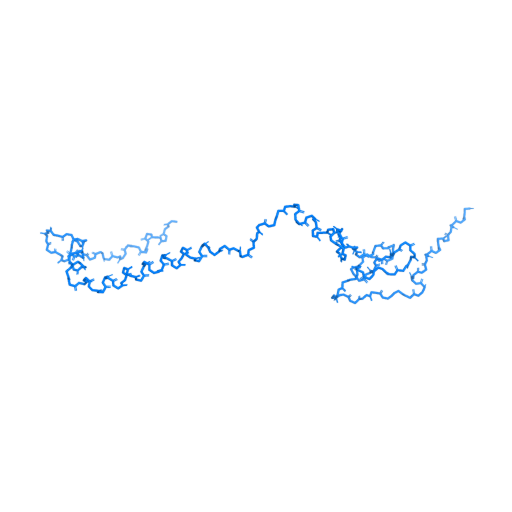 665 C CA . PHE A 1 92 ? 27.502 17.428 -33.820 1.00 83.44 92 PHE A CA 1
ATOM 666 C C . PHE A 1 92 ? 28.081 18.820 -33.588 1.00 83.44 92 PHE A C 1
ATOM 668 O O . PHE A 1 92 ? 27.547 19.608 -32.810 1.00 83.44 92 PHE A O 1
ATOM 675 N N . ALA A 1 93 ? 29.127 19.174 -34.338 1.00 84.75 93 ALA A N 1
ATOM 676 C CA . ALA A 1 93 ? 29.720 20.515 -34.293 1.00 84.75 93 ALA A CA 1
ATOM 677 C C . ALA A 1 93 ? 28.701 21.643 -34.570 1.00 84.75 93 ALA A C 1
ATOM 679 O O . ALA A 1 93 ? 28.927 22.792 -34.203 1.00 84.75 93 ALA A O 1
ATOM 680 N N . THR A 1 94 ? 27.582 21.313 -35.219 1.00 75.31 94 THR A N 1
ATOM 681 C CA . THR A 1 94 ? 26.503 22.236 -35.580 1.00 75.31 94 THR A CA 1
ATOM 682 C C . THR A 1 94 ? 25.279 22.146 -34.662 1.00 75.31 94 THR A C 1
ATOM 684 O O . THR A 1 94 ? 24.396 22.997 -34.768 1.00 75.31 94 THR A O 1
ATOM 687 N N . SER A 1 95 ? 25.173 21.140 -33.778 1.00 75.88 95 SER A N 1
ATOM 688 C CA . SER A 1 95 ? 23.988 20.954 -32.928 1.00 75.88 95 SER A CA 1
ATOM 689 C C . SER A 1 95 ? 24.193 19.958 -31.778 1.00 75.88 95 SER A C 1
ATOM 691 O O . SER A 1 95 ? 24.653 18.845 -32.011 1.00 75.88 95 SER A O 1
ATOM 693 N N . ASP A 1 96 ? 23.744 20.321 -30.572 1.00 80.62 96 ASP A N 1
ATOM 694 C CA . ASP A 1 96 ? 23.701 19.463 -29.371 1.00 80.62 96 ASP A CA 1
ATOM 695 C C . ASP A 1 96 ? 22.319 19.563 -28.691 1.00 80.62 96 ASP A C 1
ATOM 697 O O . ASP A 1 96 ? 22.139 20.087 -27.594 1.00 80.62 96 ASP A O 1
ATOM 701 N N . SER A 1 97 ? 21.275 19.197 -29.431 1.00 83.62 97 SER A N 1
ATOM 702 C CA . SER A 1 97 ? 19.879 19.353 -29.013 1.00 83.62 97 SER A CA 1
ATOM 703 C C . SER A 1 97 ? 19.193 17.995 -28.977 1.00 83.62 97 SER A C 1
ATOM 705 O O . SER A 1 97 ? 19.441 17.148 -29.825 1.00 83.62 97 SER A O 1
ATOM 707 N N . THR A 1 98 ? 18.241 17.810 -28.061 1.00 82.38 98 THR A N 1
ATOM 708 C CA . THR A 1 98 ? 17.439 16.576 -27.951 1.00 82.38 98 THR A CA 1
ATOM 709 C C . THR A 1 98 ? 16.576 16.274 -29.182 1.00 82.38 98 THR A C 1
ATOM 711 O O . THR A 1 98 ? 16.098 15.154 -29.330 1.00 82.38 98 THR A O 1
ATOM 714 N N . ALA A 1 99 ? 16.391 17.257 -30.070 1.00 83.88 99 ALA A N 1
ATOM 715 C CA . ALA A 1 99 ? 15.742 17.096 -31.372 1.00 83.88 99 ALA A CA 1
ATOM 716 C C . ALA A 1 99 ? 16.699 16.598 -32.476 1.00 83.88 99 ALA A C 1
ATOM 718 O O . ALA A 1 99 ? 16.262 16.350 -33.600 1.00 83.88 99 ALA A O 1
ATOM 719 N N . THR A 1 100 ? 18.003 16.511 -32.194 1.00 87.19 100 THR A N 1
ATOM 720 C CA . THR A 1 100 ? 19.025 16.057 -33.140 1.00 87.19 100 THR A CA 1
ATOM 721 C C . THR A 1 100 ? 19.161 14.535 -33.054 1.00 87.19 100 THR A C 1
ATOM 723 O O . THR A 1 100 ? 19.509 14.020 -31.988 1.00 87.19 100 THR A O 1
ATOM 726 N N . PRO A 1 101 ? 18.901 13.791 -34.143 1.00 87.25 101 PRO A N 1
ATOM 727 C CA . PRO A 1 101 ? 19.077 12.343 -34.142 1.00 87.25 101 PRO A CA 1
ATOM 728 C C . PRO A 1 101 ? 20.554 11.952 -34.054 1.00 87.25 101 PRO A C 1
ATOM 730 O O . PRO A 1 101 ? 21.408 12.599 -34.660 1.00 87.25 101 PRO A O 1
ATOM 733 N N . ALA A 1 102 ? 20.853 10.845 -33.376 1.00 88.00 102 ALA A N 1
ATOM 734 C CA . ALA A 1 102 ? 22.123 10.155 -33.564 1.00 88.00 102 ALA A CA 1
ATOM 735 C C . ALA A 1 102 ? 22.219 9.572 -34.981 1.00 88.00 102 ALA A C 1
ATOM 737 O O . ALA A 1 102 ? 21.210 9.212 -35.597 1.00 88.00 102 ALA A O 1
ATOM 738 N N . LEU A 1 103 ? 23.447 9.458 -35.484 1.00 87.31 103 LEU A N 1
ATOM 739 C CA . LEU A 1 103 ? 23.731 8.826 -36.766 1.00 87.31 103 LEU A CA 1
ATOM 740 C C . LEU A 1 103 ? 24.376 7.462 -36.546 1.00 87.31 103 LEU A C 1
ATOM 742 O O . LEU A 1 103 ? 25.248 7.292 -35.691 1.00 87.31 103 LEU A O 1
ATOM 746 N N . ARG A 1 104 ? 23.945 6.492 -37.346 1.00 85.31 104 ARG A N 1
ATOM 747 C CA . ARG A 1 104 ? 24.589 5.188 -37.468 1.00 85.31 104 ARG A CA 1
ATOM 748 C C . ARG A 1 104 ? 25.947 5.352 -38.175 1.00 85.31 104 ARG A C 1
ATOM 750 O O . ARG A 1 104 ? 26.185 6.370 -38.826 1.00 85.31 104 ARG A O 1
ATOM 757 N N . PRO A 1 105 ? 26.844 4.352 -38.104 1.00 83.06 105 PRO A N 1
ATOM 758 C CA . PRO A 1 105 ? 28.143 4.411 -38.784 1.00 83.06 105 PRO A CA 1
ATOM 759 C C . PRO A 1 105 ? 28.063 4.599 -40.310 1.00 83.06 105 PRO A C 1
ATOM 761 O O . PRO A 1 105 ? 29.046 4.989 -40.927 1.00 83.06 105 PRO A O 1
ATOM 764 N N . ASP A 1 106 ? 26.904 4.324 -40.915 1.00 85.50 106 ASP A N 1
ATOM 765 C CA . ASP A 1 106 ? 26.610 4.541 -42.337 1.00 85.50 106 ASP A CA 1
ATOM 766 C C . ASP A 1 106 ? 26.100 5.965 -42.650 1.00 85.50 106 ASP A C 1
ATOM 768 O O . ASP A 1 106 ? 25.762 6.262 -43.794 1.00 85.50 106 ASP A O 1
ATOM 772 N N . GLY A 1 107 ? 26.022 6.846 -41.646 1.00 81.00 107 GLY A N 1
ATOM 773 C CA . GLY A 1 107 ? 25.547 8.224 -41.778 1.00 81.00 107 GLY A CA 1
ATOM 774 C C . GLY A 1 107 ? 24.024 8.377 -41.818 1.00 81.00 107 GLY A C 1
ATOM 775 O O . GLY A 1 107 ? 23.532 9.492 -41.960 1.00 81.00 107 GLY A O 1
ATOM 776 N N . SER A 1 108 ? 23.259 7.294 -41.681 1.00 85.81 108 SER A N 1
ATOM 777 C CA . SER A 1 108 ? 21.796 7.363 -41.602 1.00 85.81 108 SER A CA 1
ATOM 778 C C . SER A 1 108 ? 21.301 7.603 -40.170 1.00 85.81 108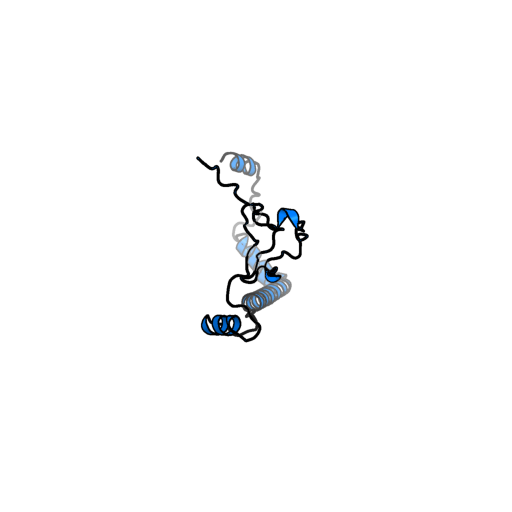 SER A C 1
ATOM 780 O O . SER A 1 108 ? 22.018 7.364 -39.199 1.00 85.81 108 SER A O 1
ATOM 782 N N . ILE A 1 109 ? 20.056 8.060 -40.028 1.00 86.69 109 ILE A N 1
ATOM 783 C CA . ILE A 1 109 ? 19.442 8.362 -38.727 1.00 86.69 109 ILE A CA 1
ATOM 784 C C . ILE A 1 109 ? 19.206 7.080 -37.922 1.00 86.69 109 ILE A C 1
ATOM 786 O O . ILE A 1 109 ? 18.651 6.113 -38.440 1.00 86.69 109 ILE A O 1
ATOM 790 N N . GLU A 1 110 ? 19.575 7.104 -36.640 1.00 86.94 110 GLU A N 1
ATOM 791 C CA . GLU A 1 110 ? 19.207 6.081 -35.663 1.00 86.94 110 GLU A CA 1
ATOM 792 C C . GLU A 1 110 ? 17.820 6.407 -35.076 1.00 86.94 110 GLU A C 1
ATOM 794 O O . GLU A 1 110 ? 17.705 7.292 -34.221 1.00 86.94 110 GLU A O 1
ATOM 799 N N . PRO A 1 111 ? 16.738 5.731 -35.506 1.00 83.31 111 PRO A N 1
ATOM 800 C CA . PRO A 1 111 ? 15.382 6.079 -35.085 1.00 83.31 111 PRO A CA 1
ATOM 801 C C . PRO A 1 111 ? 15.175 5.915 -33.574 1.00 83.31 111 PRO A C 1
ATOM 803 O O . PRO A 1 111 ? 14.372 6.639 -32.991 1.00 83.31 111 PRO A O 1
ATOM 806 N N . ALA A 1 112 ? 15.923 5.019 -32.917 1.00 83.88 112 ALA A N 1
ATOM 807 C CA . ALA A 1 112 ? 15.829 4.807 -31.473 1.00 83.88 112 ALA A CA 1
ATOM 808 C C . ALA A 1 112 ? 16.375 5.977 -30.629 1.00 83.88 112 ALA A C 1
ATOM 810 O O . ALA A 1 112 ? 16.133 6.005 -29.421 1.00 83.88 112 ALA A O 1
ATOM 811 N N . SER A 1 113 ? 17.098 6.919 -31.248 1.00 84.56 113 SER A N 1
ATOM 812 C CA . SER A 1 113 ? 17.622 8.133 -30.609 1.00 84.56 113 SER A CA 1
ATOM 813 C C . SER A 1 113 ? 16.600 9.271 -30.540 1.00 84.56 113 SER A C 1
ATOM 815 O O . SER A 1 113 ? 16.813 10.233 -29.798 1.00 84.56 113 SER A O 1
ATOM 817 N N . LEU A 1 114 ? 15.513 9.191 -31.309 1.00 84.81 114 LEU A N 1
ATOM 818 C CA . LEU A 1 114 ? 14.503 10.238 -31.350 1.00 84.81 114 LEU A CA 1
ATOM 819 C C . LEU A 1 114 ? 13.543 10.124 -30.166 1.00 84.81 114 LEU A C 1
ATOM 821 O O . LEU 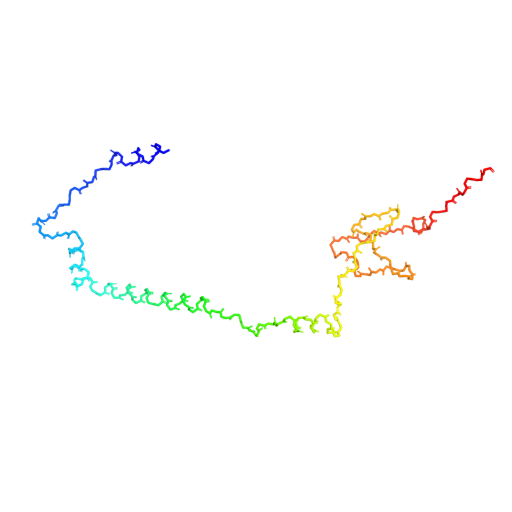A 1 114 ? 13.069 9.045 -29.812 1.00 84.81 114 LEU A O 1
ATOM 825 N N . SER A 1 115 ? 13.234 11.272 -29.568 1.00 80.31 115 SER A N 1
ATOM 826 C CA . SER A 1 115 ? 12.174 11.374 -28.570 1.00 80.31 115 SER A CA 1
ATOM 827 C C . SER A 1 115 ? 10.811 11.385 -29.258 1.00 80.31 115 SER A C 1
ATOM 829 O O . SER A 1 115 ? 10.613 12.112 -30.226 1.00 80.31 115 SER A O 1
ATOM 831 N N . GLU A 1 116 ? 9.851 10.641 -28.713 1.00 82.75 116 GLU A N 1
ATOM 832 C CA . GLU A 1 116 ? 8.454 10.646 -29.173 1.00 82.75 116 GLU A CA 1
ATOM 833 C C . GLU A 1 116 ? 7.810 12.038 -29.066 1.00 82.75 116 GLU A C 1
ATOM 835 O O . GLU A 1 116 ? 6.965 12.411 -29.875 1.00 82.75 116 GLU A O 1
ATOM 840 N N . TYR A 1 117 ? 8.242 12.832 -28.084 1.00 84.94 117 TYR A N 1
ATOM 841 C CA . TYR A 1 117 ? 7.630 14.120 -27.755 1.00 84.94 117 TYR A CA 1
ATOM 842 C C . TYR A 1 117 ? 8.313 15.322 -28.412 1.00 84.94 117 TYR A C 1
ATOM 844 O O . TYR A 1 117 ? 7.821 16.443 -28.292 1.00 84.94 117 TYR A O 1
ATOM 852 N N . VAL A 1 118 ? 9.461 15.125 -29.067 1.00 82.25 118 VAL A N 1
ATOM 853 C CA . VAL A 1 118 ? 10.245 16.217 -29.656 1.00 82.25 118 VAL A CA 1
ATOM 854 C C . VAL A 1 118 ? 10.290 16.030 -31.170 1.00 82.25 118 VAL A C 1
ATOM 856 O O . VAL A 1 118 ? 10.848 15.035 -31.631 1.00 82.25 118 VAL A O 1
ATOM 859 N N . PRO A 1 119 ? 9.748 16.976 -31.960 1.00 81.88 119 PRO A N 1
ATOM 860 C CA . PRO A 1 119 ? 9.841 16.910 -33.410 1.00 81.88 119 PRO A CA 1
ATOM 861 C C . PRO A 1 119 ? 11.308 16.828 -33.861 1.00 81.88 119 PRO A C 1
ATOM 863 O O . PRO A 1 119 ? 12.125 17.637 -33.406 1.00 81.88 119 PRO A O 1
ATOM 866 N N . PRO A 1 120 ? 11.662 15.881 -34.746 1.00 78.75 120 PRO A N 1
ATOM 867 C CA . PRO A 1 120 ? 13.029 15.745 -35.223 1.00 78.75 120 PRO A CA 1
ATOM 868 C C . PRO A 1 120 ? 13.437 16.981 -36.028 1.00 78.75 120 PRO A C 1
ATOM 870 O O . PRO A 1 120 ? 12.700 17.449 -36.901 1.00 78.75 120 PRO A O 1
ATOM 873 N N . ARG A 1 121 ? 14.636 17.500 -35.753 1.00 74.50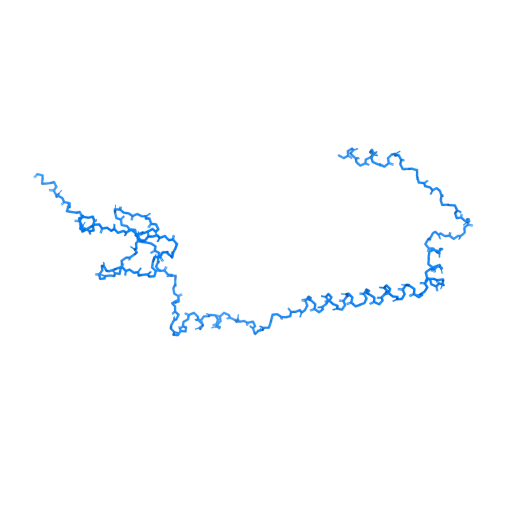 121 ARG A N 1
ATOM 874 C CA . ARG A 1 121 ? 15.216 18.593 -36.535 1.00 74.50 121 ARG A CA 1
ATOM 875 C C . ARG A 1 121 ? 15.573 18.081 -37.927 1.00 74.50 121 ARG A C 1
ATOM 877 O O . ARG A 1 121 ? 16.327 17.122 -38.066 1.00 74.50 121 ARG A O 1
ATOM 884 N N . GLN A 1 122 ? 15.062 18.757 -38.948 1.00 70.50 122 GLN A N 1
ATOM 885 C CA . GLN A 1 122 ? 15.433 18.512 -40.338 1.00 70.50 122 GLN A CA 1
ATOM 886 C C . GLN A 1 122 ? 16.602 19.432 -40.691 1.00 70.50 122 GLN A C 1
ATOM 888 O O . GLN A 1 122 ? 16.493 20.645 -40.532 1.00 70.50 122 GLN A O 1
ATOM 893 N N . LEU A 1 123 ? 17.723 18.855 -41.123 1.00 65.12 123 LEU A N 1
ATOM 894 C CA . LEU A 1 123 ? 18.844 19.615 -41.672 1.00 65.12 123 LEU A CA 1
ATOM 895 C C . LEU A 1 123 ? 18.650 19.743 -43.179 1.00 65.12 123 LEU A C 1
ATOM 897 O O . LEU A 1 123 ? 18.324 18.762 -43.852 1.00 65.12 123 LEU A O 1
ATOM 901 N N . THR A 1 124 ? 18.870 20.936 -43.723 1.00 67.06 124 THR A N 1
ATOM 902 C CA . THR A 1 124 ? 18.971 21.087 -45.175 1.00 67.06 124 THR A CA 1
ATOM 903 C C . THR A 1 124 ? 20.260 20.415 -45.678 1.00 67.06 124 THR A C 1
ATOM 905 O O . THR A 1 124 ? 21.232 20.303 -44.923 1.00 67.06 124 THR A O 1
ATOM 908 N N . PRO A 1 125 ? 20.337 19.986 -46.953 1.00 64.00 125 PRO A N 1
ATOM 909 C CA . PRO A 1 125 ? 21.554 19.379 -47.507 1.00 64.00 125 PRO A CA 1
ATOM 910 C C . PRO A 1 125 ? 22.818 20.242 -47.346 1.00 64.00 125 PRO A C 1
ATOM 912 O O . PRO A 1 125 ? 23.918 19.707 -47.245 1.00 64.00 125 PRO A O 1
ATOM 915 N N . ALA A 1 126 ? 22.666 21.569 -47.277 1.00 62.53 126 ALA A N 1
ATOM 916 C CA . ALA A 1 126 ? 23.762 22.512 -47.056 1.00 62.53 126 ALA A CA 1
ATOM 917 C C . ALA A 1 126 ? 24.275 22.528 -45.601 1.00 62.53 126 ALA A C 1
ATOM 919 O O . ALA A 1 126 ? 25.447 22.806 -45.368 1.00 62.53 126 ALA A O 1
ATOM 920 N N . GLU A 1 127 ? 23.418 22.220 -44.626 1.00 61.50 127 GLU A N 1
ATOM 921 C CA . GLU A 1 127 ? 23.757 22.184 -43.194 1.00 61.50 127 GLU A CA 1
ATOM 922 C C . GLU A 1 127 ? 24.273 20.810 -42.745 1.00 61.50 127 GLU A C 1
ATOM 924 O O . GLU A 1 127 ? 25.006 20.719 -41.761 1.00 61.50 127 GLU A O 1
ATOM 929 N N . ALA A 1 128 ? 23.890 19.748 -43.461 1.00 61.31 128 ALA A N 1
ATOM 930 C CA . ALA A 1 128 ? 24.364 18.382 -43.241 1.00 61.31 128 ALA A CA 1
ATOM 931 C C . ALA A 1 128 ? 25.733 18.103 -43.890 1.00 61.31 128 ALA A C 1
ATOM 933 O O . ALA A 1 128 ? 26.392 17.121 -43.546 1.00 61.31 128 ALA A O 1
ATOM 934 N N . ALA A 1 129 ? 26.162 18.947 -44.834 1.00 64.44 129 ALA A N 1
ATOM 935 C CA . ALA A 1 129 ? 27.465 18.819 -45.468 1.00 64.44 129 ALA A CA 1
ATOM 936 C C . ALA A 1 129 ? 28.592 19.098 -44.453 1.00 64.44 129 ALA A C 1
ATOM 938 O O . ALA A 1 129 ? 28.493 20.054 -43.673 1.00 64.44 129 ALA A O 1
ATOM 939 N N . PRO A 1 130 ? 29.685 18.311 -44.453 1.00 60.22 130 PRO A N 1
ATOM 940 C CA . PRO A 1 130 ? 30.850 18.638 -43.645 1.00 60.22 130 PRO A CA 1
ATOM 941 C C . PRO A 1 130 ? 31.345 20.031 -44.045 1.00 60.22 130 PRO A C 1
ATOM 943 O O . PRO A 1 130 ? 31.571 20.304 -45.225 1.00 60.22 130 PRO A O 1
ATOM 946 N N . LYS A 1 131 ? 31.493 20.932 -43.065 1.00 57.22 131 LYS A N 1
ATOM 947 C CA . LYS A 1 131 ? 32.094 22.248 -43.297 1.00 57.22 131 LYS A CA 1
ATOM 948 C C . LYS A 1 131 ? 33.475 22.031 -43.911 1.00 57.22 131 LYS A C 1
ATOM 950 O O . LYS A 1 131 ? 34.360 21.502 -43.244 1.00 57.22 131 LYS A O 1
ATOM 955 N N . HIS A 1 132 ? 33.653 22.446 -45.165 1.00 57.09 132 HIS A N 1
ATOM 956 C CA . HIS A 1 132 ? 34.979 22.565 -45.751 1.00 57.09 132 HIS A CA 1
ATOM 957 C C . HIS A 1 132 ? 35.760 23.576 -44.913 1.00 57.09 132 HIS A C 1
ATOM 959 O O . HIS A 1 132 ? 35.456 24.768 -44.900 1.00 57.09 132 HIS A O 1
ATOM 965 N N . THR A 1 133 ? 36.736 23.085 -44.160 1.00 56.78 133 THR A N 1
ATOM 966 C CA . THR A 1 133 ? 37.775 23.921 -43.579 1.00 56.78 133 THR A CA 1
ATOM 967 C C . THR A 1 133 ? 38.621 24.398 -44.751 1.00 56.78 133 THR A C 1
ATOM 969 O O . THR A 1 133 ? 39.437 23.641 -45.273 1.00 56.78 133 THR A O 1
ATOM 972 N N . GLU A 1 134 ? 38.394 25.625 -45.219 1.00 56.25 134 GLU A N 1
ATOM 973 C CA . GLU A 1 134 ? 39.370 26.296 -46.074 1.00 56.25 134 GLU A CA 1
ATOM 974 C C . GLU A 1 134 ? 40.651 26.416 -45.247 1.00 56.25 134 GLU A C 1
ATOM 976 O O . GLU A 1 134 ? 40.734 27.177 -44.279 1.00 56.25 134 GLU A O 1
ATOM 981 N N . GLY A 1 135 ? 41.621 25.557 -45.562 1.00 54.56 135 GLY A N 1
ATOM 982 C CA . GLY A 1 135 ? 42.961 25.662 -45.023 1.00 54.56 135 GLY A CA 1
ATOM 983 C C . GLY A 1 135 ? 43.485 27.038 -45.395 1.00 54.56 135 GLY A C 1
ATOM 984 O O . GLY A 1 135 ? 43.588 27.368 -46.572 1.00 54.56 135 GLY A O 1
ATOM 985 N N . ARG A 1 136 ? 43.768 27.860 -44.388 1.00 47.62 136 ARG A N 1
ATOM 986 C CA . ARG A 1 136 ? 44.469 29.123 -44.578 1.00 47.62 136 ARG A CA 1
ATOM 987 C C . ARG A 1 136 ? 45.874 28.779 -45.063 1.00 47.62 136 ARG A C 1
ATOM 989 O O . ARG A 1 136 ? 46.719 28.404 -44.253 1.00 47.62 136 ARG A O 1
ATOM 996 N N . GLU A 1 137 ? 46.084 28.835 -46.374 1.00 54.78 137 GLU A N 1
ATOM 997 C CA . GLU A 1 137 ? 47.421 28.748 -46.953 1.00 54.78 137 GLU A CA 1
ATOM 998 C C . GLU A 1 137 ? 48.280 29.866 -46.340 1.00 54.78 137 GLU A C 1
ATOM 1000 O O . GLU A 1 137 ? 47.829 31.008 -46.196 1.00 54.78 137 GLU A O 1
ATOM 1005 N N . SER A 1 138 ? 49.460 29.477 -45.853 1.00 48.12 138 SER A N 1
ATOM 1006 C CA . SER A 1 138 ? 50.494 30.372 -45.320 1.00 48.12 138 SER A CA 1
ATOM 1007 C C . SER A 1 138 ? 51.410 30.853 -46.432 1.00 48.12 138 SER A C 1
ATOM 1009 O O . SER A 1 138 ? 51.663 30.046 -47.353 1.00 48.12 138 SER A O 1
#